Protein AF-A0A382IMB0-F1 (afdb_monomer_lite)

Organism: NCBI:txid408172

Radius of gyration: 21.14 Å; chains: 1; bounding box: 42×46×45 Å

pLDDT: mean 91.05, std 8.76, range [53.34, 98.12]

Sequence (78 aa):
VPGFKFMPAYRSRMWDGKIRLFSPATGEIYVGLLPHLKKFCDSNHISYILEEGVEDGRDVVREVVRGFIRSLKPKSKG

Secondary structure (DSSP, 8-state):
-TTGGGSHHHHTTS--S----EETTTTEE-GGGHHHHHHHHHHTT------TTSS------HHHHHHHHHHT------

Foldseek 3Di:
DVPLCVDPCVVVVVDVSDDDQQDPVVRDHDLVCVVVVVVVCVVVVHDDDDDPPSDDPDDPDPVVVVVVVVVVVDDDPD

InterPro domains:
  IPR049409 ATP-dependent DNA helicase uvsW, N-terminal [PF21241] (2-46)
  IPR049430 ATP-dependent DNA helicase uvsW, N-terminal domain superfamily [G3DSA:3.30.780.20] (1-58)

Structure (mmCIF, N/CA/C/O backbone):
data_AF-A0A382IMB0-F1
#
_entry.id   AF-A0A382IMB0-F1
#
loop_
_atom_site.group_PDB
_atom_site.id
_atom_site.type_symbol
_atom_site.label_atom_id
_atom_site.label_alt_id
_atom_site.label_comp_id
_atom_site.label_asym_id
_atom_site.label_entity_id
_atom_site.label_seq_id
_atom_site.pdbx_PDB_ins_code
_atom_site.Cartn_x
_atom_site.Cartn_y
_atom_site.Cartn_z
_atom_site.occupancy
_atom_site.B_iso_or_equiv
_atom_site.auth_seq_id
_atom_site.auth_comp_id
_atom_site.auth_asym_id
_atom_site.auth_atom_id
_atom_site.pdbx_PDB_model_num
ATOM 1 N N . VAL A 1 1 ? 8.295 -13.945 -7.666 1.00 89.88 1 VAL A N 1
ATOM 2 C CA . VAL A 1 1 ? 7.123 -14.858 -7.716 1.00 89.88 1 VAL A CA 1
ATOM 3 C C . VAL A 1 1 ? 7.627 -16.285 -7.784 1.00 89.88 1 VAL A C 1
ATOM 5 O O . VAL A 1 1 ? 8.524 -16.502 -8.584 1.00 89.88 1 VAL A O 1
ATOM 8 N N . PRO A 1 2 ? 7.148 -17.249 -6.986 1.00 93.62 2 PRO A N 1
ATOM 9 C CA . PRO A 1 2 ? 7.559 -18.649 -7.139 1.00 93.62 2 PRO A CA 1
ATOM 10 C C . PRO A 1 2 ? 7.472 -19.107 -8.608 1.00 93.62 2 PRO A C 1
ATOM 12 O O . PRO A 1 2 ? 6.500 -18.805 -9.289 1.00 93.62 2 PRO A O 1
ATOM 15 N N . GLY A 1 3 ? 8.521 -19.747 -9.133 1.00 93.88 3 GLY A N 1
ATOM 16 C CA . GLY A 1 3 ? 8.559 -20.207 -10.531 1.00 93.88 3 GLY A CA 1
ATOM 17 C C . GLY A 1 3 ? 8.829 -19.141 -11.608 1.00 93.88 3 GLY A C 1
ATOM 18 O O . GLY A 1 3 ? 8.897 -19.488 -12.785 1.00 93.88 3 GLY A O 1
ATOM 19 N N . PHE A 1 4 ? 9.062 -17.869 -11.249 1.00 95.94 4 PHE A N 1
ATOM 20 C CA . PHE A 1 4 ? 9.266 -16.780 -12.225 1.00 95.94 4 PHE A CA 1
ATOM 21 C C . PHE A 1 4 ? 10.366 -17.041 -13.267 1.00 95.94 4 PHE A C 1
ATOM 23 O O . PHE A 1 4 ? 10.255 -16.578 -14.398 1.00 95.94 4 PHE A O 1
ATOM 30 N N . LYS A 1 5 ? 11.397 -17.822 -12.913 1.00 95.19 5 LYS A N 1
ATOM 31 C CA . LYS A 1 5 ? 12.527 -18.165 -13.792 1.00 95.19 5 LYS A CA 1
ATOM 32 C C . LYS A 1 5 ? 12.103 -18.860 -15.093 1.00 95.19 5 LYS A C 1
ATOM 34 O O . LYS A 1 5 ? 12.807 -18.757 -16.094 1.00 95.19 5 LYS A O 1
ATOM 39 N N . PHE A 1 6 ? 10.961 -19.549 -15.088 1.00 95.88 6 PHE A N 1
ATOM 40 C CA . PHE A 1 6 ? 10.453 -20.287 -16.247 1.00 95.88 6 PHE A CA 1
ATOM 41 C C . PHE A 1 6 ? 9.557 -19.439 -17.165 1.00 95.88 6 PHE A C 1
ATOM 43 O O . PHE A 1 6 ? 9.305 -19.823 -18.313 1.00 95.88 6 PHE A O 1
ATOM 50 N N . MET A 1 7 ? 9.105 -18.265 -16.712 1.00 96.06 7 MET A N 1
ATOM 51 C CA . MET A 1 7 ? 8.220 -17.403 -17.497 1.00 96.06 7 MET A CA 1
ATOM 52 C C . MET A 1 7 ? 8.964 -16.810 -18.709 1.00 96.06 7 MET A C 1
ATOM 54 O O . MET A 1 7 ? 10.064 -16.277 -18.540 1.00 96.06 7 MET A O 1
ATOM 58 N N . PRO A 1 8 ? 8.397 -16.863 -19.935 1.00 96.44 8 PRO A N 1
ATOM 59 C CA . PRO A 1 8 ? 9.037 -16.308 -21.131 1.00 96.44 8 PRO A CA 1
ATOM 60 C C . PRO A 1 8 ? 9.436 -14.837 -20.975 1.00 96.44 8 PRO A C 1
ATOM 62 O O . PRO A 1 8 ? 10.559 -14.486 -21.309 1.00 96.44 8 PRO A O 1
ATOM 65 N N . ALA A 1 9 ? 8.571 -14.019 -20.364 1.00 96.50 9 ALA A N 1
ATOM 66 C CA . ALA A 1 9 ? 8.829 -12.599 -20.113 1.00 96.50 9 ALA A CA 1
ATOM 67 C C . ALA A 1 9 ? 10.040 -12.341 -19.196 1.00 96.50 9 ALA A C 1
ATOM 69 O O . ALA A 1 9 ? 10.723 -11.330 -19.342 1.00 96.50 9 ALA A O 1
ATOM 70 N N . TYR A 1 10 ? 10.326 -13.257 -18.262 1.00 96.94 10 TYR A N 1
ATOM 71 C CA . TYR A 1 10 ? 11.532 -13.176 -17.437 1.00 96.94 10 TYR A CA 1
ATOM 72 C C . TYR A 1 10 ? 12.779 -13.570 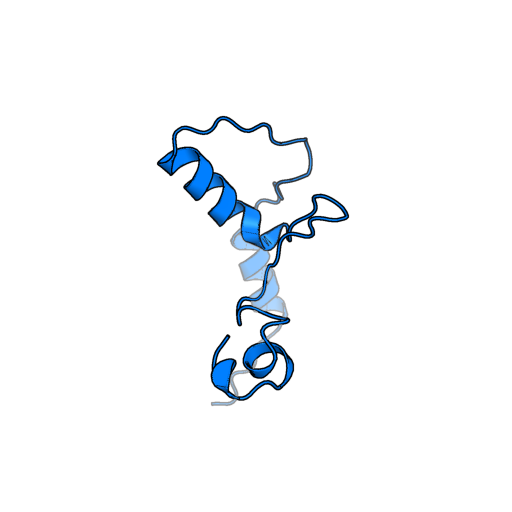-18.2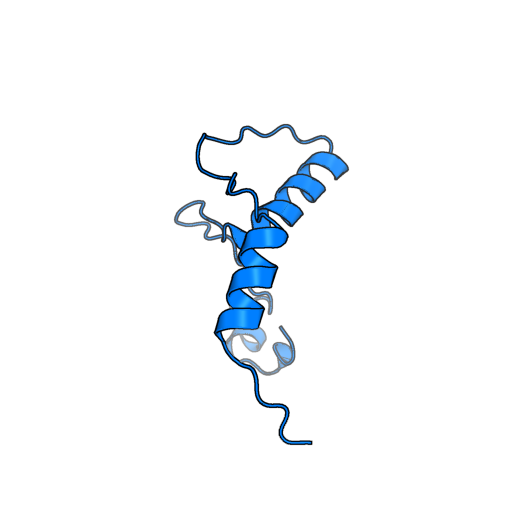38 1.00 96.94 10 TYR A C 1
ATOM 74 O O . TYR A 1 10 ? 13.799 -12.885 -18.188 1.00 96.94 10 TYR A O 1
ATOM 82 N N . ARG A 1 11 ? 12.689 -14.635 -19.048 1.00 95.88 11 ARG A N 1
ATOM 83 C CA . ARG A 1 11 ? 13.793 -15.092 -19.913 1.00 95.88 11 ARG A CA 1
ATOM 84 C C . ARG A 1 11 ? 14.158 -14.070 -20.993 1.00 95.88 11 ARG A C 1
ATOM 86 O O . ARG A 1 11 ? 15.340 -13.880 -21.262 1.00 95.88 11 ARG A O 1
ATOM 93 N N . SER A 1 12 ? 13.169 -13.375 -21.556 1.00 97.19 12 SER A N 1
ATOM 94 C CA . SER A 1 12 ? 13.367 -12.276 -22.509 1.00 97.19 12 SER A CA 1
ATOM 95 C C . SER A 1 12 ? 13.740 -10.942 -21.848 1.00 97.19 12 SER A C 1
ATOM 97 O O . SER A 1 12 ? 13.877 -9.943 -22.549 1.00 97.19 12 SER A O 1
ATOM 99 N N . ARG A 1 13 ? 13.919 -10.908 -20.516 1.00 94.56 13 ARG A N 1
ATOM 100 C CA . ARG A 1 13 ? 14.272 -9.718 -19.714 1.00 94.56 13 ARG A CA 1
ATOM 101 C C . ARG A 1 13 ? 13.265 -8.563 -19.778 1.00 94.56 13 ARG A C 1
ATOM 103 O O . ARG A 1 13 ? 13.578 -7.458 -19.351 1.00 94.56 13 ARG A O 1
ATOM 110 N N . MET A 1 14 ? 12.051 -8.812 -20.259 1.00 96.12 14 MET A N 1
ATOM 111 C CA . MET A 1 14 ? 10.965 -7.826 -20.244 1.00 96.12 14 MET A CA 1
ATOM 112 C C . MET A 1 14 ? 10.351 -7.647 -18.851 1.00 96.12 14 MET A C 1
ATOM 114 O O . MET A 1 14 ? 9.726 -6.629 -18.571 1.00 96.12 14 MET A O 1
ATOM 118 N N . TRP A 1 15 ? 10.503 -8.641 -17.977 1.00 95.44 15 TRP A N 1
ATOM 119 C CA . TRP A 1 15 ? 9.985 -8.626 -16.615 1.00 95.44 15 TRP A CA 1
ATOM 120 C C . TRP A 1 15 ? 11.036 -9.149 -15.637 1.00 95.44 15 TRP A C 1
ATOM 122 O O . TRP A 1 15 ? 11.794 -10.059 -15.953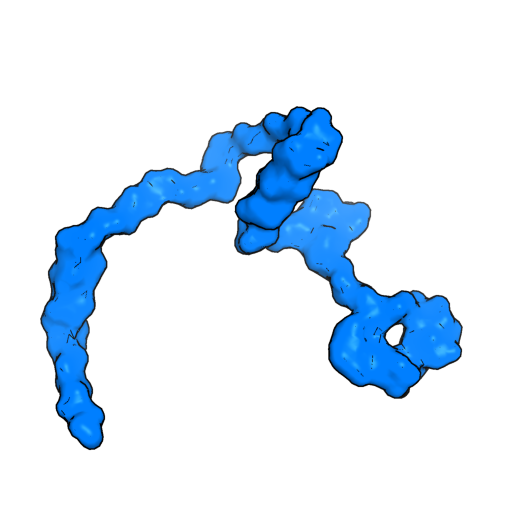 1.00 95.44 15 TRP A O 1
ATOM 132 N N . ASP A 1 16 ? 11.070 -8.598 -14.427 1.00 95.06 16 ASP A N 1
ATOM 133 C CA . ASP A 1 16 ? 12.092 -8.890 -13.414 1.00 95.06 16 ASP A CA 1
ATOM 134 C C . ASP A 1 16 ? 11.708 -10.016 -12.440 1.00 95.06 16 ASP A C 1
ATOM 136 O O . ASP A 1 16 ? 12.467 -10.345 -11.528 1.00 95.06 16 ASP A O 1
ATOM 140 N N . GLY A 1 17 ? 10.530 -10.619 -12.611 1.00 95.88 17 GLY A N 1
ATOM 141 C CA . GLY A 1 17 ? 10.055 -11.695 -11.743 1.00 95.88 17 GLY A CA 1
ATOM 142 C C . GLY A 1 17 ? 9.373 -11.228 -10.458 1.00 95.88 17 GLY A C 1
ATOM 143 O O . GLY A 1 17 ? 9.039 -12.063 -9.602 1.00 95.88 17 GLY A O 1
ATOM 144 N N . LYS A 1 18 ? 9.165 -9.915 -10.295 1.00 95.19 18 LYS A N 1
ATOM 145 C CA . LYS A 1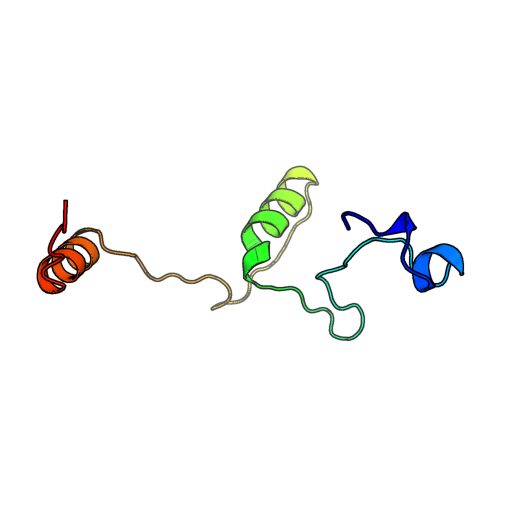 18 ? 8.492 -9.317 -9.137 1.00 95.19 18 LYS A CA 1
ATOM 146 C C . LYS A 1 18 ? 7.086 -8.860 -9.518 1.00 95.19 18 LYS A C 1
ATOM 148 O O . LYS A 1 18 ? 6.886 -8.205 -10.538 1.00 95.19 18 LYS A O 1
ATOM 153 N N . ILE A 1 19 ? 6.113 -9.182 -8.669 1.00 94.50 19 ILE A N 1
ATOM 154 C CA . ILE A 1 19 ? 4.789 -8.554 -8.724 1.00 94.50 19 ILE A CA 1
ATOM 155 C C . ILE A 1 19 ? 4.879 -7.257 -7.930 1.00 94.50 19 ILE A C 1
ATOM 157 O O . ILE A 1 19 ? 5.398 -7.249 -6.814 1.00 94.50 19 ILE A O 1
ATOM 161 N N . ARG A 1 20 ? 4.385 -6.171 -8.519 1.00 94.50 20 ARG A N 1
ATOM 162 C CA . ARG A 1 20 ? 4.238 -4.873 -7.862 1.00 94.50 20 ARG A CA 1
ATOM 163 C C . ARG A 1 20 ? 2.754 -4.656 -7.618 1.00 94.50 20 ARG A C 1
ATOM 165 O O . ARG A 1 20 ? 1.958 -4.832 -8.531 1.00 94.50 20 ARG A O 1
ATOM 172 N N . LEU A 1 21 ? 2.409 -4.329 -6.379 1.00 95.88 21 LEU A N 1
ATOM 173 C CA . LEU A 1 21 ? 1.029 -4.063 -5.965 1.00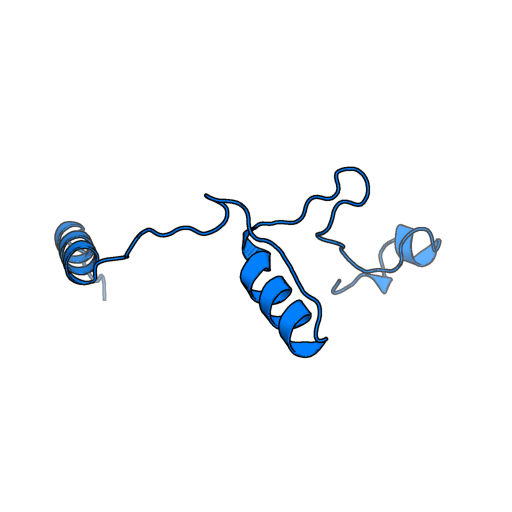 95.88 21 LEU A CA 1
ATOM 174 C C . LEU A 1 21 ? 0.695 -2.564 -5.980 1.00 95.88 21 LEU A C 1
ATOM 176 O O . LEU A 1 21 ? -0.467 -2.201 -5.868 1.00 95.88 21 LEU A O 1
ATOM 180 N N . PHE A 1 22 ? 1.716 -1.720 -6.132 1.00 96.56 22 PHE A N 1
ATOM 181 C CA . PHE A 1 22 ? 1.581 -0.302 -6.435 1.00 96.56 22 PHE A CA 1
ATOM 182 C C . PHE A 1 22 ? 1.453 -0.109 -7.947 1.00 96.56 22 PHE A C 1
ATOM 184 O O . PHE A 1 22 ? 2.253 -0.672 -8.703 1.00 96.56 22 PHE A O 1
ATOM 191 N N . SER A 1 23 ? 0.477 0.692 -8.367 1.00 96.38 23 SER A N 1
ATOM 192 C CA . SER A 1 23 ? 0.256 1.097 -9.755 1.00 96.38 23 SER A CA 1
ATOM 193 C C . SER A 1 23 ? 0.985 2.416 -10.035 1.00 96.38 23 SER A C 1
ATOM 195 O O . SER A 1 23 ? 0.545 3.461 -9.560 1.00 96.38 23 SER A O 1
ATOM 197 N N . PRO A 1 24 ? 2.065 2.434 -10.840 1.00 95.19 24 PRO A N 1
ATOM 198 C CA . PRO A 1 24 ? 2.757 3.681 -11.172 1.00 95.19 24 PRO A CA 1
ATOM 199 C C . PRO A 1 24 ? 1.927 4.624 -12.049 1.00 95.19 24 PRO A C 1
ATOM 201 O O . PRO A 1 24 ? 2.213 5.813 -12.096 1.00 95.19 24 PRO A O 1
ATOM 204 N N . ALA A 1 25 ? 0.928 4.094 -12.761 1.00 97.00 25 ALA A N 1
ATOM 205 C CA . ALA A 1 25 ? 0.078 4.876 -13.652 1.00 97.00 25 ALA A CA 1
ATOM 206 C C . ALA A 1 25 ? -0.966 5.700 -12.886 1.00 97.00 25 ALA A C 1
ATOM 208 O O . ALA A 1 25 ? -1.265 6.818 -13.289 1.00 97.00 25 ALA A O 1
ATOM 209 N N . THR A 1 26 ? -1.512 5.149 -11.796 1.00 97.31 26 THR A N 1
ATOM 210 C CA . THR A 1 26 ? -2.563 5.800 -10.994 1.00 97.31 26 THR A CA 1
ATOM 211 C C . THR A 1 26 ? -2.063 6.328 -9.652 1.00 97.31 26 THR A C 1
ATOM 213 O O . THR A 1 26 ? -2.732 7.147 -9.036 1.00 97.31 26 THR A O 1
ATOM 216 N N . GLY A 1 27 ? -0.890 5.887 -9.188 1.00 95.62 27 GLY A N 1
ATOM 217 C CA . GLY A 1 27 ? -0.395 6.204 -7.848 1.00 95.62 27 GLY A CA 1
ATOM 218 C C . GLY A 1 27 ? -1.101 5.421 -6.737 1.00 95.62 27 GLY A C 1
ATOM 219 O O . GLY A 1 27 ? -0.944 5.745 -5.564 1.00 95.62 27 GLY A O 1
ATOM 220 N N . GLU A 1 28 ? -1.871 4.391 -7.085 1.00 95.69 28 GLU A N 1
ATOM 221 C CA . GLU A 1 28 ? -2.700 3.650 -6.137 1.00 95.69 28 GLU A CA 1
ATOM 222 C C . GLU A 1 28 ? -2.006 2.385 -5.620 1.00 95.69 28 GLU A C 1
ATOM 224 O O . GLU A 1 28 ? -1.198 1.742 -6.300 1.00 95.69 28 GLU A O 1
ATOM 229 N N . ILE A 1 29 ? -2.377 1.990 -4.404 1.00 95.75 29 ILE A N 1
ATOM 230 C CA . ILE A 1 29 ? -1.982 0.738 -3.762 1.00 95.75 29 ILE A CA 1
ATOM 231 C C . ILE A 1 29 ? -3.180 0.164 -3.002 1.00 95.75 29 ILE A C 1
ATOM 233 O O . ILE A 1 29 ? -4.039 0.901 -2.526 1.00 95.75 29 ILE A O 1
ATOM 237 N N . TYR A 1 30 ? -3.245 -1.159 -2.862 1.00 95.00 30 TYR A N 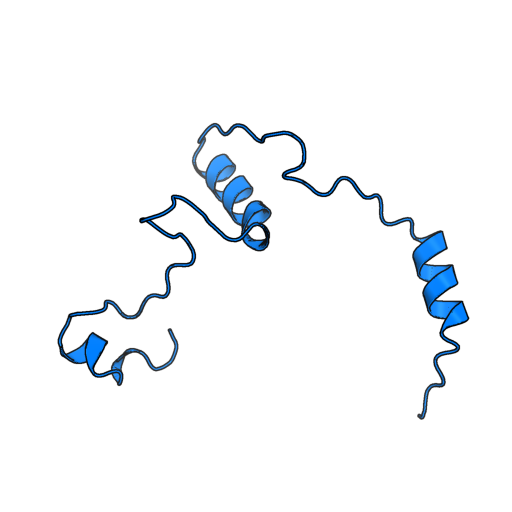1
ATOM 238 C CA . TYR A 1 30 ? -4.309 -1.801 -2.092 1.00 95.00 30 TYR A CA 1
ATOM 239 C C . TYR A 1 30 ? -4.313 -1.343 -0.627 1.00 95.00 30 TYR A C 1
ATOM 241 O O . TYR A 1 30 ? -3.312 -1.499 0.073 1.00 95.00 30 TYR A O 1
ATOM 249 N N . VAL A 1 31 ? -5.472 -0.888 -0.137 1.00 92.75 31 VAL A N 1
ATOM 250 C CA . VAL A 1 31 ? -5.662 -0.439 1.258 1.00 92.75 31 VAL A CA 1
ATOM 251 C C . VAL A 1 31 ? -5.308 -1.515 2.291 1.00 92.75 31 VAL A C 1
ATOM 253 O O . VAL A 1 31 ? -4.805 -1.204 3.364 1.00 92.75 31 VAL A O 1
ATOM 256 N N . GLY A 1 32 ? -5.449 -2.800 1.947 1.00 92.75 32 GLY A N 1
ATOM 257 C CA . GLY A 1 32 ? -5.019 -3.909 2.809 1.00 92.75 32 GLY A CA 1
ATOM 258 C C . GLY A 1 32 ? -3.515 -3.916 3.125 1.00 92.75 32 GLY A C 1
ATOM 259 O O . GLY A 1 32 ? -3.092 -4.580 4.067 1.00 92.75 32 GLY A O 1
ATOM 260 N N . LEU A 1 33 ? -2.700 -3.170 2.371 1.00 95.44 33 LEU A N 1
ATOM 261 C CA . LEU A 1 33 ? -1.266 -2.997 2.618 1.00 95.44 33 LEU A CA 1
ATOM 262 C C . LEU A 1 33 ? -0.943 -1.775 3.492 1.00 95.44 33 LEU A C 1
ATOM 264 O O . LEU A 1 33 ? 0.218 -1.599 3.864 1.00 95.44 33 LEU A O 1
ATOM 268 N N . LEU A 1 34 ? -1.936 -0.954 3.854 1.00 94.19 34 LEU A N 1
ATOM 269 C CA . LEU A 1 34 ? -1.751 0.255 4.661 1.00 94.19 34 LEU A CA 1
ATOM 270 C C . LEU A 1 34 ? -0.996 0.002 5.982 1.00 94.19 34 LEU A C 1
ATOM 272 O O . LEU A 1 34 ? -0.069 0.764 6.262 1.00 94.19 34 LEU A O 1
ATOM 276 N N . PRO A 1 35 ? -1.261 -1.072 6.763 1.00 94.12 35 PRO A N 1
ATOM 277 C CA . PRO A 1 35 ? -0.493 -1.344 7.983 1.00 94.12 35 PRO A CA 1
ATOM 278 C C . PRO A 1 35 ? 1.005 -1.548 7.720 1.00 94.12 35 PRO A C 1
ATOM 280 O O . PRO A 1 35 ? 1.851 -1.134 8.512 1.00 94.12 35 PRO A O 1
ATOM 283 N N . HIS A 1 36 ? 1.351 -2.164 6.586 1.00 95.75 36 HIS A N 1
ATOM 284 C CA . HIS A 1 36 ? 2.744 -2.350 6.186 1.00 95.75 36 HIS A CA 1
ATOM 285 C C . HIS A 1 36 ? 3.385 -1.036 5.739 1.00 95.75 36 HIS A C 1
ATOM 287 O O . HIS A 1 36 ? 4.552 -0.804 6.053 1.00 95.75 36 HIS A O 1
ATOM 293 N N . LEU A 1 37 ? 2.628 -0.178 5.050 1.00 95.12 37 LEU A N 1
ATOM 294 C CA . LEU A 1 37 ? 3.094 1.138 4.624 1.00 95.12 37 LEU A CA 1
ATOM 295 C C . LEU A 1 37 ? 3.387 2.043 5.826 1.00 95.12 37 LEU A C 1
ATOM 297 O O . LEU A 1 37 ? 4.470 2.615 5.888 1.00 95.12 37 LEU A O 1
ATOM 301 N N . LYS A 1 38 ? 2.489 2.084 6.821 1.00 95.44 38 LYS A N 1
ATOM 302 C CA . LYS A 1 38 ? 2.705 2.813 8.083 1.00 95.44 38 LYS A CA 1
ATOM 303 C C . LYS A 1 38 ? 3.991 2.367 8.774 1.00 95.44 38 LYS A C 1
ATOM 305 O O . LYS A 1 38 ? 4.877 3.178 9.016 1.00 95.44 38 LYS A O 1
ATOM 310 N N . LYS A 1 39 ? 4.154 1.052 8.970 1.00 97.38 39 LYS A N 1
ATOM 311 C CA . LYS A 1 39 ? 5.367 0.478 9.572 1.00 97.38 39 LYS A CA 1
ATOM 312 C C . LYS A 1 39 ? 6.633 0.830 8.785 1.00 97.38 39 LYS A C 1
ATOM 314 O O . LYS A 1 39 ? 7.685 1.065 9.382 1.00 97.38 39 LYS A O 1
ATOM 319 N N . PHE A 1 40 ? 6.555 0.817 7.455 1.00 96.94 40 PHE A N 1
ATOM 320 C CA . PHE A 1 40 ? 7.664 1.220 6.598 1.00 96.94 40 PHE A CA 1
ATOM 321 C C . PHE A 1 40 ? 8.011 2.698 6.808 1.00 96.94 40 PHE A C 1
ATOM 323 O O . PHE A 1 40 ? 9.182 3.005 7.014 1.00 96.94 40 PHE A O 1
ATOM 330 N N . CYS A 1 41 ? 7.020 3.589 6.817 1.00 97.38 41 CYS A N 1
ATOM 331 C CA . CYS A 1 41 ? 7.224 5.008 7.084 1.00 97.38 41 CYS A CA 1
ATOM 332 C C . CYS A 1 41 ? 7.868 5.244 8.457 1.00 97.38 41 CYS A C 1
ATOM 334 O O . CYS A 1 41 ? 8.896 5.916 8.531 1.00 97.38 41 CYS A O 1
ATOM 336 N N . ASP A 1 42 ? 7.354 4.599 9.507 1.00 97.31 42 ASP A N 1
ATOM 337 C CA . ASP A 1 42 ? 7.884 4.711 10.871 1.00 97.31 42 ASP A CA 1
ATOM 338 C C . ASP A 1 42 ? 9.348 4.246 10.955 1.00 97.31 42 ASP A C 1
ATOM 340 O O . ASP A 1 42 ? 10.197 4.935 11.519 1.00 97.31 42 ASP A O 1
ATOM 344 N N . SER A 1 43 ? 9.669 3.102 10.335 1.00 98.12 43 SER A N 1
ATOM 345 C CA . SER A 1 43 ? 11.026 2.523 10.350 1.00 98.12 43 SER A CA 1
ATOM 346 C C . SER A 1 43 ? 12.055 3.368 9.594 1.00 98.12 43 SER A C 1
ATOM 348 O O . SER A 1 43 ? 13.252 3.220 9.823 1.00 98.12 43 SER A O 1
ATOM 350 N N . ASN A 1 44 ? 11.599 4.212 8.667 1.00 98.12 44 ASN A N 1
ATOM 351 C CA . ASN A 1 44 ? 12.454 5.042 7.820 1.00 98.12 44 ASN A CA 1
ATOM 352 C C . ASN A 1 44 ? 12.338 6.539 8.153 1.00 98.12 44 ASN A C 1
ATOM 354 O O . ASN A 1 44 ? 12.870 7.359 7.409 1.00 98.12 44 ASN A O 1
ATOM 358 N N . HIS A 1 45 ? 11.654 6.901 9.244 1.00 97.38 45 HIS A N 1
ATOM 359 C CA . HIS A 1 45 ? 11.406 8.292 9.641 1.00 97.38 45 HIS A CA 1
ATOM 360 C C . HIS A 1 45 ? 10.761 9.145 8.530 1.00 97.38 45 HIS A C 1
ATOM 362 O O . HIS A 1 45 ? 11.082 10.321 8.361 1.00 97.38 45 HIS A O 1
ATOM 368 N N . ILE A 1 46 ? 9.844 8.548 7.765 1.00 98.00 46 ILE A N 1
ATOM 369 C CA . ILE A 1 46 ? 9.092 9.220 6.700 1.00 98.00 46 ILE A CA 1
ATOM 370 C C . ILE A 1 46 ? 7.760 9.697 7.280 1.00 98.00 46 ILE A C 1
ATOM 372 O O . ILE A 1 46 ? 6.960 8.890 7.751 1.00 98.00 46 ILE A O 1
ATOM 376 N N . SER A 1 47 ? 7.501 11.003 7.220 1.00 96.62 47 SER A N 1
ATOM 377 C CA . SER A 1 47 ? 6.196 11.560 7.574 1.00 96.62 47 SER A CA 1
ATOM 378 C C . SER A 1 47 ? 5.149 11.231 6.507 1.00 96.62 47 SER A C 1
ATOM 380 O O . SER A 1 47 ? 5.440 11.190 5.311 1.00 96.62 47 SER A O 1
ATOM 382 N N . TYR A 1 48 ? 3.913 11.003 6.942 1.00 94.38 48 TYR A N 1
ATOM 383 C CA . TYR A 1 48 ? 2.777 10.762 6.059 1.00 94.38 48 TYR A CA 1
ATOM 384 C C . TYR A 1 48 ? 1.520 11.445 6.600 1.00 94.38 48 TYR A C 1
ATOM 386 O O . TYR A 1 48 ? 1.416 11.731 7.793 1.00 94.38 48 TYR A O 1
ATOM 394 N N . ILE A 1 49 ? 0.568 11.702 5.705 1.00 94.31 49 ILE A N 1
ATOM 395 C CA . ILE A 1 49 ? -0.757 12.240 6.021 1.00 94.31 49 ILE A CA 1
ATOM 396 C C . ILE A 1 49 ? -1.771 11.151 5.667 1.00 94.31 49 ILE A C 1
ATOM 398 O O . ILE A 1 49 ? -1.660 10.530 4.610 1.00 94.31 49 ILE A O 1
ATOM 402 N N . LEU A 1 50 ? -2.733 10.901 6.555 1.00 92.00 50 LEU A N 1
ATOM 403 C CA . LEU A 1 50 ? -3.888 10.052 6.267 1.00 92.00 50 LEU A CA 1
ATOM 404 C C . LEU A 1 50 ? -5.117 10.934 6.136 1.00 92.00 50 LEU A C 1
ATOM 406 O O . LEU A 1 50 ? -5.413 11.717 7.037 1.00 92.00 50 LEU A O 1
ATOM 410 N N . GLU A 1 51 ? -5.819 10.789 5.021 1.00 90.25 51 GLU A N 1
ATOM 411 C CA . GLU A 1 51 ? -7.109 11.437 4.822 1.00 90.25 51 GLU A CA 1
ATOM 412 C C . GLU A 1 51 ? -8.210 10.724 5.618 1.00 90.25 51 GLU A C 1
ATOM 414 O O . GLU A 1 51 ? -8.110 9.539 5.961 1.00 90.25 51 GLU A O 1
ATOM 419 N N . GLU A 1 52 ? -9.271 11.465 5.932 1.00 86.81 52 GLU A N 1
ATOM 420 C CA . GLU A 1 52 ? -10.430 10.931 6.640 1.00 86.81 52 GLU A CA 1
ATOM 421 C C . GLU A 1 52 ? -11.101 9.814 5.822 1.00 86.81 52 GLU A C 1
ATOM 423 O O . GLU A 1 52 ? -11.263 9.916 4.608 1.00 86.81 52 GLU A O 1
ATOM 428 N N . GLY A 1 53 ? -11.481 8.721 6.490 1.00 83.94 53 GLY A N 1
ATOM 429 C CA . GLY A 1 53 ? -12.140 7.575 5.854 1.00 83.94 53 GLY A CA 1
ATOM 430 C C . GLY A 1 53 ? -11.202 6.536 5.228 1.00 83.94 53 GLY A C 1
ATOM 431 O O . GLY A 1 53 ? -11.683 5.521 4.727 1.00 83.94 53 GLY A O 1
ATOM 432 N N . VAL A 1 54 ? -9.879 6.736 5.285 1.00 87.19 54 VAL A N 1
ATOM 433 C CA . VAL A 1 54 ? -8.894 5.732 4.835 1.00 87.19 54 VAL A CA 1
ATOM 434 C C . VAL A 1 54 ? -8.796 4.549 5.806 1.00 87.19 54 VAL A C 1
ATOM 436 O O . VAL A 1 54 ? -8.601 3.409 5.383 1.00 87.19 54 VAL A O 1
ATOM 439 N N . GLU A 1 55 ? -8.935 4.803 7.106 1.00 84.75 55 GLU A N 1
ATOM 440 C CA . GLU A 1 55 ? -8.986 3.751 8.122 1.00 84.75 55 GLU A CA 1
ATOM 441 C C . GLU A 1 55 ? -10.427 3.415 8.491 1.00 84.75 55 GLU A C 1
ATOM 443 O O . GLU A 1 55 ? -11.258 4.305 8.676 1.00 84.75 55 GLU A O 1
ATOM 448 N N . ASP A 1 56 ? -10.716 2.120 8.633 1.00 75.69 56 ASP A N 1
ATOM 449 C CA . ASP A 1 56 ? -12.001 1.684 9.166 1.00 75.69 56 ASP A CA 1
ATOM 450 C C . ASP A 1 56 ? -11.997 1.872 10.687 1.00 75.69 56 ASP A C 1
ATOM 452 O O . ASP A 1 56 ? -11.329 1.145 11.422 1.00 75.69 56 ASP A O 1
ATOM 456 N N . GLY A 1 57 ? -12.737 2.875 11.155 1.00 70.25 57 GLY A N 1
ATOM 457 C CA . GLY A 1 57 ? -12.962 3.137 12.576 1.00 70.25 57 GLY A CA 1
ATOM 458 C C . GLY A 1 57 ? -14.048 2.258 13.201 1.00 70.25 57 GLY A C 1
ATOM 459 O O . GLY A 1 57 ? -14.479 2.538 14.320 1.00 70.25 57 GLY A O 1
ATOM 460 N N . ARG A 1 58 ? -14.564 1.237 12.498 1.00 73.88 58 ARG A N 1
ATOM 461 C CA . ARG A 1 58 ? -15.594 0.357 13.059 1.00 73.88 58 ARG A CA 1
ATOM 462 C C . ARG A 1 58 ? -15.046 -0.470 14.211 1.00 73.88 58 ARG A C 1
ATOM 464 O O . ARG A 1 58 ? -14.329 -1.451 14.025 1.00 73.88 58 ARG A O 1
ATOM 471 N N . ASP A 1 59 ? -15.502 -0.123 15.406 1.00 77.50 59 ASP A N 1
ATOM 472 C CA . ASP A 1 59 ? -15.275 -0.926 16.594 1.00 77.50 59 ASP A CA 1
ATOM 473 C C . ASP A 1 59 ? -16.008 -2.267 16.474 1.00 77.50 59 ASP A C 1
ATOM 475 O O . ASP A 1 59 ? -17.242 -2.355 16.460 1.00 77.50 59 ASP A O 1
ATOM 479 N N . VAL A 1 60 ? -15.238 -3.351 16.381 1.00 80.75 60 VAL A N 1
ATOM 480 C CA . VAL A 1 60 ? -15.790 -4.706 16.378 1.00 80.75 60 VAL A CA 1
ATOM 481 C C . VAL A 1 60 ? -16.106 -5.099 17.818 1.00 80.75 60 VAL A C 1
ATOM 483 O O . VAL A 1 60 ? -15.289 -5.676 18.539 1.00 80.75 60 VAL A O 1
ATOM 486 N N . VAL A 1 61 ? -17.330 -4.796 18.247 1.00 89.06 61 VAL A N 1
ATOM 487 C CA . VAL A 1 61 ? -17.790 -5.099 19.605 1.00 89.06 61 VAL A CA 1
ATOM 488 C C . VAL A 1 61 ? -17.897 -6.614 19.799 1.00 89.06 61 VAL A C 1
ATOM 490 O O . VAL A 1 61 ? -18.723 -7.297 19.184 1.00 89.06 61 VAL A O 1
ATOM 493 N N . ARG A 1 62 ? -17.082 -7.153 20.714 1.00 89.25 62 ARG A N 1
ATOM 494 C CA . ARG A 1 62 ? -17.000 -8.596 21.008 1.00 89.25 62 ARG A CA 1
ATOM 495 C C . ARG A 1 62 ? -18.358 -9.229 21.313 1.00 89.25 62 ARG A C 1
ATOM 497 O O . ARG A 1 62 ? -18.593 -10.383 20.954 1.00 89.25 62 ARG A O 1
ATOM 504 N N . GLU A 1 63 ? -19.233 -8.501 21.996 1.00 91.94 63 GLU A N 1
ATOM 505 C CA . GLU A 1 63 ? -20.569 -8.974 22.361 1.00 91.94 63 GLU A CA 1
ATOM 506 C C . GLU A 1 63 ? -21.463 -9.175 21.138 1.00 91.94 63 GLU A C 1
ATOM 508 O O . GLU A 1 63 ? -22.112 -10.217 21.031 1.00 91.94 63 GLU A O 1
ATOM 513 N N . VAL A 1 64 ? -21.418 -8.246 20.178 1.00 90.44 64 VAL A N 1
ATOM 514 C CA . VAL A 1 64 ? -22.151 -8.338 18.907 1.00 90.44 64 VAL A CA 1
ATOM 515 C C . VAL A 1 64 ? -21.664 -9.543 18.109 1.00 90.44 64 VAL A C 1
ATOM 517 O O . VAL A 1 64 ? -22.471 -10.368 17.678 1.00 90.44 64 VAL A O 1
ATOM 520 N N . VAL A 1 65 ? -20.342 -9.715 17.995 1.00 91.75 65 VAL A N 1
ATOM 521 C CA . VAL A 1 65 ? -19.745 -10.876 17.313 1.00 91.75 65 VAL A CA 1
ATOM 522 C C . VAL A 1 65 ? -20.160 -12.184 17.986 1.00 91.75 65 VAL A C 1
ATOM 524 O O . VAL A 1 65 ? -20.553 -13.139 17.318 1.00 91.75 65 VAL A O 1
ATOM 527 N N . ARG A 1 66 ? -20.126 -12.239 19.322 1.00 91.88 66 ARG A N 1
ATOM 528 C CA . ARG A 1 66 ? -20.546 -13.423 20.082 1.00 91.88 66 ARG A CA 1
ATOM 529 C C . ARG A 1 66 ? -22.034 -13.724 19.882 1.00 91.88 66 ARG A C 1
ATOM 531 O O . ARG A 1 66 ? -22.394 -14.894 19.750 1.00 91.88 66 ARG A O 1
ATOM 538 N N . GLY A 1 67 ? -22.884 -12.699 19.863 1.00 93.62 67 GLY A N 1
ATOM 539 C CA . GLY A 1 67 ? -24.313 -12.827 19.579 1.00 93.62 67 GLY A CA 1
ATOM 540 C C . GLY A 1 67 ? -24.567 -13.388 18.181 1.00 93.62 67 GLY A C 1
ATOM 541 O O . GLY A 1 67 ? -25.317 -14.353 18.039 1.00 93.62 67 GLY A O 1
ATOM 542 N N . PHE A 1 68 ? -23.866 -12.859 17.177 1.00 91.88 68 PHE A N 1
ATOM 543 C CA . PHE A 1 68 ? -23.926 -13.345 15.799 1.00 91.88 68 PHE A CA 1
ATOM 544 C C . PHE A 1 68 ? -23.486 -14.811 15.683 1.00 91.88 68 PHE A C 1
ATOM 546 O O . PHE A 1 68 ? -24.228 -15.637 15.167 1.00 91.88 68 PHE A O 1
ATOM 553 N N . ILE A 1 69 ? -22.334 -15.188 16.246 1.00 90.94 69 ILE A N 1
ATOM 554 C CA . ILE A 1 69 ? -21.865 -16.586 16.212 1.00 90.94 69 ILE A CA 1
ATOM 555 C C . ILE A 1 69 ? -22.894 -17.535 16.846 1.00 90.94 69 ILE A C 1
ATOM 557 O O . ILE A 1 69 ? -23.136 -18.626 16.330 1.00 90.94 69 ILE A O 1
ATOM 561 N N . ARG A 1 70 ? -23.529 -17.128 17.952 1.00 90.25 70 ARG A N 1
ATOM 562 C CA . ARG A 1 70 ? -24.583 -17.922 18.603 1.00 90.25 70 ARG A CA 1
ATOM 563 C C . ARG A 1 70 ? -25.846 -18.029 17.744 1.00 90.25 70 ARG A C 1
ATOM 565 O O . ARG A 1 70 ? -26.460 -19.096 17.722 1.00 90.25 70 ARG A O 1
ATOM 572 N N . SER A 1 71 ? -26.232 -16.968 17.032 1.00 92.56 71 SER A N 1
ATOM 573 C CA . SER A 1 71 ? -27.426 -16.972 16.175 1.00 92.56 71 SER A CA 1
ATOM 574 C C . SER A 1 71 ? -27.274 -17.873 14.948 1.00 92.56 71 SER A C 1
ATOM 576 O O . SER A 1 71 ? -28.263 -18.457 14.504 1.00 92.56 71 SER A O 1
ATOM 578 N N . LEU A 1 72 ? -26.042 -18.076 14.467 1.00 90.25 72 LEU A N 1
ATOM 579 C CA . LEU A 1 72 ? -25.737 -19.002 13.371 1.00 90.25 72 LEU A CA 1
ATOM 580 C C . LEU A 1 72 ? -26.031 -20.474 13.708 1.00 90.25 72 LEU A C 1
ATOM 582 O O . LEU A 1 72 ? -25.996 -21.311 12.808 1.00 90.25 72 LEU A O 1
ATOM 586 N N . LYS A 1 73 ? -26.316 -20.803 14.981 1.00 85.69 73 LYS A N 1
ATOM 587 C CA . LYS A 1 73 ? -26.556 -22.174 15.470 1.00 85.69 73 LYS A CA 1
ATOM 588 C C . LYS A 1 73 ? -25.558 -23.181 14.867 1.00 85.69 73 LYS A C 1
ATOM 590 O O . LYS A 1 73 ? -25.997 -24.181 14.289 1.00 85.69 73 LYS A O 1
ATOM 595 N N . PRO A 1 74 ? -24.235 -22.928 14.946 1.00 76.25 74 PRO A N 1
ATOM 596 C CA . PRO A 1 74 ? -23.251 -23.792 14.311 1.00 76.25 74 PRO A CA 1
ATOM 597 C C . PRO A 1 74 ? -23.386 -25.201 14.891 1.00 76.25 74 PRO A C 1
ATOM 599 O O . PRO A 1 74 ? -23.110 -25.438 16.065 1.00 76.25 74 PRO A O 1
ATOM 602 N N . LYS A 1 75 ? -23.868 -26.142 14.075 1.00 76.06 75 LYS A N 1
ATOM 603 C CA . LYS A 1 75 ? -23.896 -27.555 14.445 1.00 76.06 75 LYS A CA 1
ATOM 604 C C . LYS A 1 75 ? -22.515 -28.114 14.146 1.00 76.06 75 LYS A C 1
ATOM 606 O O . LYS A 1 75 ? -22.151 -28.233 12.978 1.00 76.06 75 LYS A O 1
ATOM 611 N N . SER A 1 76 ? -21.758 -28.467 15.181 1.00 66.56 76 SER A N 1
ATOM 612 C CA . SER A 1 76 ? -20.590 -29.321 14.997 1.00 66.56 76 SER A CA 1
ATOM 613 C C . SER A 1 76 ? -21.091 -30.673 14.487 1.00 66.56 76 SER A C 1
ATOM 615 O O . SER A 1 76 ? -21.718 -31.428 15.232 1.00 66.56 76 SER A O 1
ATOM 617 N N . LYS A 1 77 ? -20.863 -30.978 13.210 1.00 60.31 77 LYS A N 1
ATOM 618 C CA . LYS A 1 77 ? -20.718 -32.380 12.829 1.00 60.31 77 LYS A CA 1
ATOM 619 C C . LYS A 1 77 ? -19.330 -32.762 13.332 1.00 60.31 77 LYS A C 1
ATOM 621 O O . LYS A 1 77 ? -18.361 -32.157 12.880 1.00 60.31 77 LYS A O 1
ATOM 626 N N . GLY A 1 78 ? -19.292 -33.596 14.372 1.00 53.34 78 GLY A N 1
ATOM 627 C CA . GLY A 1 78 ? -18.050 -34.205 14.847 1.00 53.34 78 GLY A CA 1
ATOM 628 C C . GLY A 1 78 ? -17.328 -34.949 13.736 1.00 53.34 78 GLY A C 1
ATOM 629 O O . GLY A 1 78 ? -17.984 -35.259 12.713 1.00 53.34 78 GLY A O 1
#